Protein AF-A0A4U0NH77-F1 (afdb_monomer_lite)

InterPro domains:
  IPR010905 Glycosyl hydrolase, family 88 [PF07470] (2-75)
  IPR012341 Six-hairpin glycosidase-like superfamily [G3DSA:1.50.10.10] (1-79)

Organism: NCBI:txid2571155

Sequence (79 aa):
LDQSFLRKGEEAYEQFIQHFTKTEKDGTWSITSCCSVAGLGGDKNYRDGSFAYYISELVRDNDPKAVGPFIMTSILLDR

Secondary structure (DSSP, 8-state):
--THHHHHHHHHHHHHHHHHEEE-TTS-EEE-SEE----SB-SSS-B---HHHHHHSPEESS-HHHHHHHHHHHHHHT-

pLDDT: mean 96.21, std 2.8, range [81.06, 98.31]

Structure (mmCIF, N/CA/C/O backbone):
data_AF-A0A4U0NH77-F1
#
_entry.id   AF-A0A4U0NH77-F1
#
loop_
_atom_site.group_PDB
_atom_site.id
_atom_site.type_symbol
_atom_site.label_atom_id
_atom_site.label_alt_id
_atom_site.label_comp_id
_atom_site.label_asym_id
_atom_site.label_entity_id
_atom_site.label_seq_id
_atom_site.pdbx_PDB_ins_code
_atom_site.Cartn_x
_atom_site.Cartn_y
_atom_site.Cartn_z
_atom_site.occupancy
_atom_site.B_iso_or_equiv
_atom_site.auth_seq_id
_atom_site.auth_comp_id
_atom_site.auth_asym_id
_atom_site.auth_atom_id
_atom_site.pdbx_PDB_model_num
ATOM 1 N N . LEU A 1 1 ? -14.632 -16.782 4.133 1.00 81.06 1 LEU A N 1
ATOM 2 C CA . LEU A 1 1 ? -13.401 -17.119 4.885 1.00 81.06 1 LEU A CA 1
ATOM 3 C C . LEU A 1 1 ? -13.808 -17.560 6.280 1.00 81.06 1 LEU A C 1
ATOM 5 O O . LEU A 1 1 ? -14.934 -17.283 6.674 1.00 81.06 1 LEU A O 1
ATOM 9 N N . ASP A 1 2 ? -12.931 -18.259 6.991 1.00 93.38 2 ASP A N 1
ATOM 10 C CA . ASP A 1 2 ? -13.162 -18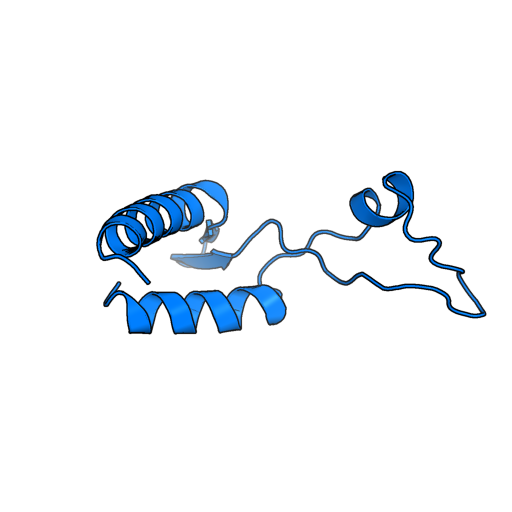.564 8.404 1.00 93.38 2 ASP A CA 1
ATOM 11 C C . ASP A 1 2 ? -13.283 -17.269 9.235 1.00 93.38 2 ASP A C 1
ATOM 13 O O . ASP A 1 2 ? -12.646 -16.265 8.908 1.00 93.38 2 ASP A O 1
ATOM 17 N N . GLN A 1 3 ? -14.089 -17.277 10.300 1.00 89.12 3 GLN A N 1
ATOM 18 C CA . GLN A 1 3 ? -14.317 -16.091 11.142 1.00 89.12 3 GLN A CA 1
ATOM 19 C C . GLN A 1 3 ? -13.030 -15.575 11.802 1.00 89.12 3 GLN A C 1
ATOM 21 O O . GLN A 1 3 ? -12.897 -14.379 12.055 1.00 89.12 3 GLN A O 1
ATOM 26 N N . SER A 1 4 ? -12.030 -16.438 12.008 1.00 91.50 4 SER A N 1
ATOM 27 C CA . SER A 1 4 ? -10.716 -16.026 12.514 1.00 91.50 4 SER A CA 1
ATOM 28 C C . SER A 1 4 ? -9.985 -15.028 11.607 1.00 91.50 4 SER A C 1
ATOM 30 O O . SER A 1 4 ? -9.097 -14.319 12.083 1.00 91.50 4 SER A O 1
ATOM 32 N N . PHE A 1 5 ? -10.349 -14.926 10.323 1.00 94.62 5 PHE A N 1
ATOM 33 C CA . PHE A 1 5 ? -9.781 -13.923 9.421 1.00 94.62 5 PHE A CA 1
ATOM 34 C C . PHE A 1 5 ? -10.347 -12.522 9.648 1.00 94.62 5 PHE A C 1
ATOM 36 O O . PHE A 1 5 ? -9.627 -11.564 9.381 1.00 94.62 5 PHE A O 1
ATOM 43 N N . LEU A 1 6 ? -11.577 -12.387 10.162 1.00 94.69 6 LEU A N 1
ATOM 44 C CA . LEU A 1 6 ? -12.169 -11.073 10.431 1.00 94.69 6 LEU A CA 1
ATOM 45 C C . LEU A 1 6 ? -11.345 -10.324 11.478 1.00 94.69 6 LEU A C 1
ATOM 47 O O . LEU A 1 6 ? -10.857 -9.235 11.202 1.00 94.69 6 LEU A O 1
ATOM 51 N N . ARG A 1 7 ? -11.074 -10.976 12.614 1.00 93.94 7 ARG A N 1
ATOM 52 C CA . ARG A 1 7 ? -10.241 -10.408 13.680 1.00 93.94 7 ARG A CA 1
ATOM 53 C C . ARG A 1 7 ? -8.859 -9.978 13.173 1.00 93.94 7 ARG A C 1
ATOM 55 O O . ARG A 1 7 ? -8.386 -8.902 13.511 1.00 93.94 7 ARG A O 1
ATOM 62 N N . LYS A 1 8 ? -8.210 -10.803 12.343 1.00 94.94 8 LYS A N 1
ATOM 63 C CA . LYS A 1 8 ? -6.911 -10.450 11.743 1.00 94.94 8 LYS A CA 1
ATOM 64 C C . LYS A 1 8 ? -7.016 -9.249 10.799 1.00 94.94 8 LYS A C 1
ATOM 66 O O . LYS A 1 8 ? -6.086 -8.455 10.735 1.00 94.94 8 LYS A O 1
ATOM 71 N N . GLY A 1 9 ? -8.119 -9.136 10.059 1.00 94.81 9 GLY A N 1
ATOM 72 C CA . GLY A 1 9 ? -8.397 -8.003 9.178 1.00 94.81 9 GLY A CA 1
ATOM 73 C C . GLY A 1 9 ? -8.597 -6.701 9.949 1.00 94.81 9 GLY A C 1
ATOM 74 O O . GLY A 1 9 ? -8.009 -5.692 9.580 1.00 94.81 9 GLY A O 1
ATOM 75 N N . GLU A 1 10 ? -9.351 -6.738 11.048 1.00 95.62 10 GLU A N 1
ATOM 76 C CA . GLU A 1 10 ? -9.532 -5.591 11.948 1.00 95.62 10 GLU A CA 1
ATOM 77 C C . GLU A 1 10 ? -8.200 -5.162 12.579 1.00 95.62 10 GLU A C 1
ATOM 79 O O . GLU A 1 10 ? -7.840 -3.990 12.519 1.00 95.62 10 GLU A O 1
ATOM 84 N N . GLU A 1 11 ? -7.417 -6.111 13.109 1.00 96.12 11 GLU A N 1
ATOM 85 C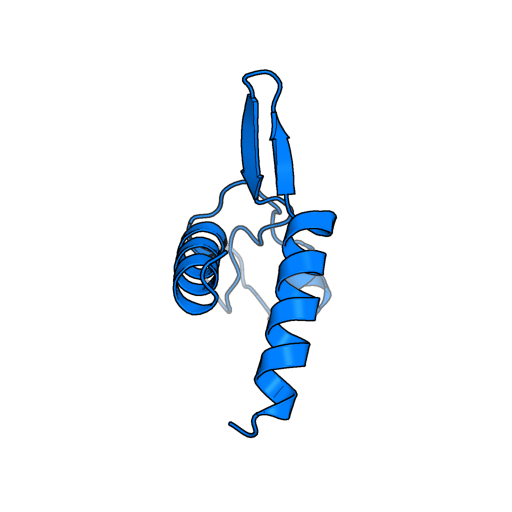 CA . GLU A 1 11 ? -6.080 -5.835 13.657 1.00 96.12 11 GLU A CA 1
ATOM 86 C C . GLU A 1 11 ? -5.148 -5.209 12.597 1.00 96.12 11 GLU A C 1
ATOM 88 O O . GLU A 1 11 ? -4.427 -4.253 12.885 1.00 96.12 11 GLU A O 1
ATOM 93 N N . ALA A 1 12 ? -5.181 -5.708 11.356 1.00 96.94 12 ALA A N 1
ATOM 94 C CA . ALA A 1 12 ? -4.396 -5.159 10.251 1.00 96.94 12 ALA A CA 1
ATOM 95 C C . ALA A 1 12 ? -4.874 -3.766 9.808 1.00 96.94 12 ALA A C 1
ATOM 97 O O . ALA A 1 12 ? -4.049 -2.943 9.415 1.00 96.94 12 ALA A O 1
ATOM 98 N N . TYR A 1 13 ? -6.177 -3.485 9.874 1.00 97.94 13 TYR A N 1
ATOM 99 C CA . TYR A 1 13 ? -6.740 -2.175 9.546 1.00 97.94 13 TYR A CA 1
ATOM 100 C C . TYR A 1 13 ? -6.273 -1.098 10.535 1.00 97.94 13 TYR A C 1
ATOM 102 O O . TYR A 1 13 ? -5.823 -0.033 10.116 1.00 97.94 13 TYR A O 1
ATOM 110 N N . GLU A 1 14 ? -6.272 -1.400 11.835 1.00 97.94 14 GLU A N 1
ATOM 111 C CA . GLU A 1 14 ? -5.752 -0.479 12.858 1.00 97.94 14 GLU A CA 1
ATOM 112 C C . GLU A 1 14 ? -4.248 -0.215 12.670 1.00 97.94 14 GLU A C 1
ATOM 114 O O . GLU A 1 14 ? -3.791 0.930 12.718 1.00 97.94 14 GLU A O 1
ATOM 119 N N . GLN A 1 15 ? -3.470 -1.261 12.367 1.00 98.06 15 GLN A N 1
ATOM 120 C CA . GLN A 1 15 ? -2.053 -1.110 12.015 1.00 98.06 15 GLN A CA 1
ATOM 121 C C . GLN A 1 15 ? -1.873 -0.268 10.750 1.00 98.06 15 GLN A C 1
ATOM 123 O O . GLN A 1 15 ? -0.972 0.570 10.687 1.00 98.06 15 GLN A O 1
ATOM 128 N N . PHE A 1 16 ? -2.729 -0.454 9.744 1.00 97.88 16 PHE A N 1
ATOM 129 C CA . PHE A 1 16 ? -2.680 0.336 8.521 1.00 97.88 16 PHE A CA 1
ATOM 130 C C . PHE A 1 16 ? -2.876 1.823 8.820 1.00 97.88 16 PHE A C 1
ATOM 132 O O . PHE A 1 16 ? -2.069 2.637 8.372 1.00 97.88 16 PHE A O 1
ATOM 139 N N . ILE A 1 17 ? -3.890 2.177 9.617 1.00 97.44 17 ILE A N 1
ATOM 140 C CA . ILE A 1 17 ? -4.121 3.564 10.039 1.00 97.44 17 ILE A CA 1
ATOM 141 C C . ILE A 1 17 ? -2.880 4.108 10.748 1.00 97.44 17 ILE A C 1
ATOM 143 O O . ILE A 1 17 ? -2.377 5.168 10.379 1.00 97.44 17 ILE A O 1
ATOM 147 N N . GLN A 1 18 ? -2.339 3.368 11.714 1.00 97.56 18 GLN A N 1
ATOM 148 C CA . GLN A 1 18 ? -1.183 3.807 12.494 1.00 97.56 18 GLN A CA 1
ATOM 149 C C . GLN A 1 18 ? 0.076 4.045 11.642 1.00 97.56 18 GLN A C 1
ATOM 151 O O . GLN A 1 18 ? 0.832 4.979 11.912 1.00 97.56 18 GLN A O 1
ATOM 156 N N . HIS A 1 19 ? 0.336 3.193 10.649 1.00 97.94 19 HIS A N 1
ATOM 157 C CA . HIS A 1 19 ? 1.590 3.209 9.890 1.00 97.94 19 HIS A CA 1
ATOM 158 C C . HIS A 1 19 ? 1.526 4.002 8.584 1.00 97.94 19 HIS A C 1
ATOM 160 O O . HIS A 1 19 ? 2.554 4.516 8.136 1.00 97.94 19 HIS A O 1
ATOM 166 N N . PHE A 1 20 ? 0.350 4.087 7.965 1.00 98.12 20 PHE A N 1
ATOM 167 C CA . PHE A 1 20 ? 0.183 4.605 6.607 1.00 98.12 20 PHE A CA 1
ATOM 168 C C . PHE A 1 20 ? -0.780 5.783 6.523 1.00 98.12 20 PHE A C 1
ATOM 170 O O . PHE A 1 20 ? -1.183 6.151 5.423 1.00 98.12 20 PHE A O 1
ATOM 177 N N . THR A 1 21 ? -1.140 6.407 7.646 1.00 97.50 21 THR A N 1
ATOM 178 C CA . THR A 1 21 ? -1.866 7.681 7.630 1.00 97.50 21 THR A CA 1
ATOM 179 C C . THR A 1 21 ? -1.102 8.771 8.369 1.00 97.50 21 THR A C 1
ATOM 181 O O . THR A 1 21 ? -0.299 8.501 9.264 1.00 97.50 21 THR A O 1
ATOM 184 N N . LYS A 1 22 ? -1.317 10.024 7.966 1.00 97.12 22 LYS A N 1
ATOM 185 C CA . LYS A 1 22 ? -0.799 11.202 8.669 1.00 97.12 22 LYS A CA 1
ATOM 186 C C . LYS A 1 22 ? -1.849 12.304 8.711 1.00 97.12 22 LYS A C 1
ATOM 188 O O . LYS A 1 22 ? -2.560 12.514 7.729 1.00 97.12 22 LYS A O 1
ATOM 193 N N . THR A 1 23 ? -1.908 13.025 9.826 1.00 97.00 23 THR A N 1
ATOM 194 C CA . THR A 1 23 ? -2.693 14.258 9.939 1.00 97.00 23 THR A CA 1
ATOM 195 C C . THR A 1 23 ? -1.896 15.426 9.367 1.00 97.00 23 THR A C 1
ATOM 197 O O . THR A 1 23 ? -0.731 15.629 9.713 1.00 97.00 23 THR A O 1
ATOM 200 N N . GLU A 1 24 ? -2.530 16.200 8.499 1.00 96.44 24 GLU A N 1
ATOM 201 C CA . GLU A 1 24 ? -1.966 17.386 7.871 1.00 96.44 24 GLU A CA 1
ATOM 202 C C . GLU A 1 24 ? -2.200 18.640 8.723 1.00 96.44 24 GLU A C 1
ATOM 204 O O . GLU A 1 24 ? -3.000 18.663 9.661 1.00 96.44 24 GLU A O 1
ATOM 209 N N . LYS A 1 25 ? -1.513 19.734 8.379 1.00 97.00 25 LYS A N 1
ATOM 210 C CA . LYS A 1 25 ? -1.628 21.012 9.109 1.00 97.00 25 LYS A CA 1
ATOM 211 C C . LYS A 1 25 ? -3.032 21.619 9.071 1.00 97.00 25 LYS A C 1
ATOM 213 O O . LYS A 1 25 ? -3.382 22.371 9.974 1.00 97.00 25 LYS A O 1
ATOM 218 N N . ASP A 1 26 ? -3.801 21.335 8.026 1.00 96.44 26 ASP A N 1
ATOM 219 C CA . ASP A 1 26 ? -5.179 21.804 7.854 1.00 96.44 26 ASP A CA 1
ATOM 220 C C . ASP A 1 26 ? -6.215 20.888 8.533 1.00 96.44 26 ASP A C 1
ATOM 222 O O . ASP A 1 26 ? -7.416 21.124 8.421 1.00 96.44 26 ASP A O 1
ATOM 226 N N . GLY A 1 27 ? -5.759 19.859 9.254 1.00 95.94 27 GLY A N 1
ATOM 227 C CA . GLY A 1 27 ? -6.610 18.881 9.925 1.00 95.94 27 GLY A CA 1
ATOM 228 C C . GLY A 1 27 ? -7.138 17.777 9.008 1.00 95.94 27 GLY A C 1
ATOM 229 O O . GLY A 1 27 ? -7.820 16.875 9.496 1.00 95.94 27 GLY A O 1
ATOM 230 N N . THR A 1 28 ? -6.821 17.806 7.709 1.00 95.75 28 THR A N 1
ATOM 231 C CA . THR A 1 28 ? -7.105 16.687 6.802 1.00 95.75 28 THR A CA 1
ATOM 232 C C . THR A 1 28 ? -6.138 15.530 7.041 1.00 95.75 28 THR A C 1
ATOM 234 O O . THR A 1 28 ? -5.197 15.624 7.831 1.00 95.75 28 THR A O 1
ATOM 237 N N . TRP A 1 29 ? -6.424 14.388 6.422 1.00 94.88 29 TRP A N 1
ATOM 238 C CA . TRP A 1 29 ? -5.629 13.175 6.558 1.00 94.88 29 TRP A CA 1
ATOM 239 C C . TRP A 1 29 ? -5.136 12.731 5.187 1.00 94.88 29 TRP A C 1
ATOM 241 O O . TRP A 1 29 ? -5.876 12.809 4.205 1.00 94.88 29 TRP A O 1
ATOM 251 N N . SER A 1 30 ? -3.911 12.215 5.145 1.00 97.88 30 SER A N 1
ATOM 252 C CA . SER A 1 30 ? -3.328 11.604 3.952 1.00 97.88 30 SER A CA 1
ATOM 253 C C . SER A 1 30 ? -3.015 10.134 4.191 1.00 97.88 30 SER A C 1
ATOM 255 O O . SER A 1 30 ? -2.524 9.779 5.262 1.00 97.88 30 SER A O 1
ATOM 257 N N . ILE A 1 31 ? -3.224 9.300 3.170 1.00 98.25 31 ILE A N 1
ATOM 258 C CA . ILE A 1 31 ? -2.664 7.946 3.098 1.00 98.25 31 ILE A CA 1
ATOM 259 C C . ILE A 1 31 ? -1.271 8.046 2.481 1.00 98.25 31 ILE A C 1
ATOM 261 O O . ILE A 1 31 ? -1.106 8.621 1.406 1.00 98.25 31 ILE A O 1
ATOM 265 N N . THR A 1 32 ? -0.268 7.500 3.152 1.00 98.25 32 THR A N 1
ATOM 266 C CA . THR A 1 32 ? 1.143 7.639 2.791 1.00 98.25 32 THR A CA 1
ATOM 267 C C . THR A 1 32 ? 1.718 6.341 2.240 1.00 98.25 32 THR A C 1
ATOM 269 O O . THR A 1 32 ? 1.053 5.305 2.183 1.00 98.25 32 THR A O 1
ATOM 272 N N . SER A 1 33 ? 2.976 6.391 1.803 1.00 97.56 33 SER A N 1
ATOM 273 C CA . SER A 1 33 ? 3.740 5.204 1.401 1.00 97.56 33 SER A CA 1
ATOM 274 C C . SER A 1 33 ? 3.126 4.401 0.244 1.00 97.56 33 SER A C 1
ATOM 276 O O . SER A 1 33 ? 3.351 3.196 0.126 1.00 97.56 33 SER A O 1
ATOM 278 N N . CYS A 1 34 ? 2.362 5.044 -0.645 1.00 98.12 34 CYS A N 1
ATOM 279 C CA . CYS A 1 34 ? 1.723 4.348 -1.756 1.00 98.12 34 CYS A CA 1
ATOM 280 C C . CYS A 1 34 ? 2.705 4.175 -2.917 1.00 98.12 34 CYS A C 1
ATOM 282 O O . CYS A 1 34 ? 3.302 5.146 -3.385 1.00 98.12 34 CYS A O 1
ATOM 284 N N . CYS A 1 35 ? 2.813 2.956 -3.447 1.00 97.81 35 CYS A N 1
ATOM 285 C CA . CYS A 1 35 ? 3.497 2.729 -4.716 1.00 97.81 35 CYS A CA 1
ATOM 286 C C . CYS A 1 35 ? 2.775 3.504 -5.832 1.00 97.81 35 CYS A C 1
ATOM 288 O O . CYS A 1 35 ? 1.606 3.260 -6.142 1.00 97.81 35 CYS A O 1
ATOM 290 N N . SER A 1 36 ? 3.493 4.444 -6.438 1.00 96.44 36 SER A N 1
ATOM 291 C CA . SER A 1 36 ? 3.022 5.294 -7.528 1.00 96.44 36 SER A CA 1
ATOM 292 C C . SER A 1 36 ? 2.534 4.470 -8.716 1.00 96.44 36 SER A C 1
ATOM 294 O O . SER A 1 36 ? 1.445 4.697 -9.247 1.00 96.44 36 SER A O 1
ATOM 296 N N . VAL A 1 37 ? 3.350 3.517 -9.153 1.00 95.62 37 VAL A N 1
ATOM 297 C CA . VAL A 1 37 ? 3.082 2.606 -10.262 1.00 95.62 37 VAL A CA 1
ATOM 298 C C . VAL A 1 37 ? 4.117 1.489 -10.212 1.00 95.62 37 VAL A C 1
ATOM 300 O O . VAL A 1 37 ? 5.211 1.688 -9.707 1.00 95.62 37 VAL A O 1
ATOM 303 N N . ALA A 1 38 ? 3.779 0.329 -10.759 1.00 96.25 38 ALA A N 1
ATOM 304 C CA . ALA A 1 38 ? 4.754 -0.669 -11.167 1.00 96.25 38 ALA A CA 1
ATOM 305 C C . ALA A 1 38 ? 4.219 -1.397 -12.407 1.00 96.25 38 ALA A C 1
ATOM 307 O O . ALA A 1 38 ? 3.016 -1.383 -12.685 1.00 96.25 38 ALA A O 1
ATOM 308 N N . GLY A 1 39 ? 5.096 -2.032 -13.175 1.00 95.94 39 GLY A N 1
ATOM 309 C CA . GLY A 1 39 ? 4.713 -2.898 -14.284 1.00 95.94 39 GLY A CA 1
ATOM 310 C C . GLY A 1 39 ? 5.916 -3.590 -14.909 1.00 95.94 39 GLY A C 1
ATOM 311 O O . GLY A 1 39 ? 7.009 -3.541 -14.366 1.00 95.94 39 GLY A O 1
ATOM 312 N N . LEU A 1 40 ? 5.711 -4.245 -16.049 1.00 97.56 40 LEU A N 1
ATOM 313 C CA . LEU A 1 40 ? 6.736 -5.061 -16.707 1.00 97.56 40 LEU A CA 1
ATOM 314 C C . LEU A 1 40 ? 6.917 -4.652 -18.173 1.00 97.56 40 LEU A C 1
ATOM 316 O O . LEU A 1 40 ? 5.986 -4.144 -18.807 1.00 97.56 40 LEU A O 1
ATOM 320 N N . GLY A 1 41 ? 8.126 -4.838 -18.699 1.00 97.06 41 GLY A N 1
ATOM 321 C CA . GLY A 1 41 ? 8.506 -4.484 -20.067 1.00 97.06 41 GLY A CA 1
ATOM 322 C C . GLY A 1 41 ? 8.475 -2.978 -20.350 1.00 97.06 41 GLY A C 1
ATOM 323 O O . GLY A 1 41 ? 8.567 -2.162 -19.429 1.00 97.06 41 GLY A O 1
ATOM 324 N N . GLY A 1 42 ? 8.312 -2.622 -21.626 1.00 96.06 42 GLY A N 1
ATOM 325 C CA . GLY A 1 42 ? 8.295 -1.245 -22.130 1.00 96.06 42 GLY A CA 1
ATOM 326 C C . GLY A 1 42 ? 9.501 -0.934 -23.021 1.00 96.06 42 GLY A C 1
ATOM 327 O O . GLY A 1 42 ? 10.619 -1.335 -22.715 1.00 96.06 42 GLY A O 1
ATOM 328 N N . ASP A 1 43 ? 9.268 -0.198 -24.111 1.00 93.38 43 ASP A N 1
ATOM 329 C CA . ASP A 1 43 ? 10.291 0.014 -25.149 1.00 93.38 43 ASP A CA 1
ATOM 330 C C . ASP A 1 43 ? 11.283 1.136 -24.811 1.00 93.38 43 ASP A C 1
ATOM 332 O O . ASP A 1 43 ? 12.434 1.100 -25.230 1.00 93.38 43 ASP A O 1
ATOM 336 N N . LYS A 1 44 ? 10.839 2.155 -24.058 1.00 90.19 44 LYS A N 1
ATOM 337 C CA . LYS A 1 44 ? 11.685 3.300 -23.670 1.00 90.19 44 LYS A CA 1
ATOM 338 C C . LYS A 1 44 ? 12.515 3.012 -22.422 1.00 90.19 44 LYS A C 1
ATOM 340 O O . LYS A 1 44 ? 13.708 3.276 -22.407 1.00 90.19 44 LYS A O 1
ATOM 345 N N . ASN A 1 45 ? 11.858 2.483 -21.393 1.00 89.44 45 ASN A N 1
ATOM 346 C CA . ASN A 1 45 ? 12.466 2.044 -20.144 1.00 89.44 45 ASN A CA 1
ATOM 347 C C . ASN A 1 45 ? 11.956 0.629 -19.884 1.00 89.44 45 ASN A C 1
ATOM 349 O O . ASN A 1 45 ? 10.772 0.452 -19.586 1.00 89.44 45 ASN A O 1
ATOM 353 N N . TYR A 1 46 ? 12.827 -0.365 -20.038 1.00 95.88 46 TYR A N 1
ATOM 354 C CA . TYR A 1 46 ? 12.444 -1.755 -19.842 1.00 95.88 46 TYR A CA 1
ATOM 355 C C . TYR A 1 46 ? 12.352 -2.072 -18.349 1.00 95.88 46 TYR A C 1
ATOM 357 O O . TYR A 1 46 ? 13.332 -1.945 -17.618 1.00 95.88 46 TYR A O 1
ATOM 365 N N . ARG A 1 47 ? 11.167 -2.481 -17.896 1.00 97.56 47 ARG A N 1
ATOM 366 C CA . ARG A 1 47 ? 10.909 -2.866 -16.504 1.00 97.56 47 ARG A CA 1
ATOM 367 C C . ARG A 1 47 ? 11.076 -4.372 -16.363 1.00 97.56 47 ARG A C 1
ATOM 369 O O . ARG A 1 47 ? 10.260 -5.141 -16.872 1.00 97.56 47 ARG A O 1
ATOM 376 N N . ASP A 1 48 ? 12.150 -4.786 -15.710 1.00 97.31 48 ASP A N 1
ATOM 377 C CA . ASP A 1 48 ? 12.610 -6.177 -15.699 1.00 97.31 48 ASP A CA 1
ATOM 378 C C . ASP A 1 48 ? 11.971 -7.056 -14.611 1.00 97.31 48 ASP A C 1
ATOM 380 O O . ASP A 1 48 ? 12.180 -8.267 -14.602 1.00 97.31 48 ASP A O 1
ATOM 384 N N . GLY A 1 49 ? 11.180 -6.473 -13.705 1.00 97.44 49 GLY A N 1
ATOM 385 C CA . GLY A 1 49 ? 10.551 -7.204 -12.602 1.00 97.44 49 GLY A CA 1
ATOM 386 C C . GLY A 1 49 ? 11.528 -7.641 -11.509 1.00 97.44 49 GLY A C 1
ATOM 387 O O . GLY A 1 49 ? 11.172 -8.458 -10.659 1.00 97.44 49 GLY A O 1
ATOM 388 N N . SER A 1 50 ? 12.755 -7.122 -11.511 1.00 98.25 50 SER A N 1
ATOM 389 C CA . SER A 1 50 ? 13.721 -7.380 -10.449 1.00 98.25 50 SER A CA 1
ATOM 390 C C . SER A 1 50 ? 13.288 -6.732 -9.129 1.00 98.25 50 SER A C 1
ATOM 392 O O . SER A 1 50 ? 12.518 -5.771 -9.092 1.00 98.25 50 SER A O 1
ATOM 394 N N . PHE A 1 51 ? 13.835 -7.226 -8.016 1.00 98.19 51 PHE A N 1
ATOM 395 C CA . PHE A 1 51 ? 13.673 -6.582 -6.709 1.00 98.19 51 PHE A CA 1
ATOM 396 C C . PHE A 1 51 ? 14.101 -5.106 -6.752 1.00 98.19 51 PHE A C 1
ATOM 398 O O . PHE A 1 51 ? 13.352 -4.242 -6.304 1.00 98.19 51 PHE A O 1
ATOM 405 N N . ALA A 1 52 ? 15.268 -4.828 -7.351 1.00 98.06 52 ALA A N 1
ATOM 406 C CA . ALA A 1 52 ? 15.811 -3.480 -7.506 1.00 98.06 52 ALA A CA 1
ATOM 407 C C . ALA A 1 52 ? 14.868 -2.558 -8.289 1.00 98.06 52 ALA A C 1
ATOM 409 O O . ALA A 1 52 ? 14.706 -1.398 -7.919 1.00 98.06 52 ALA A O 1
ATOM 410 N N . TY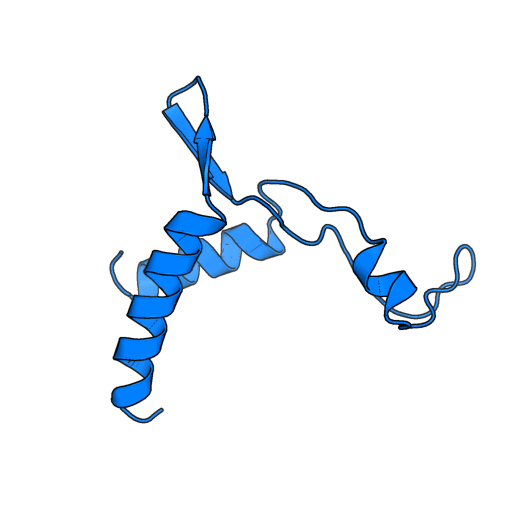R A 1 53 ? 14.206 -3.080 -9.323 1.00 97.19 53 TYR A N 1
ATOM 411 C CA . TYR A 1 53 ? 13.177 -2.345 -10.043 1.00 97.19 53 TYR A CA 1
ATOM 412 C C . TYR A 1 53 ? 11.995 -1.979 -9.128 1.00 97.19 53 TYR A C 1
ATOM 414 O O . TYR A 1 53 ? 11.688 -0.796 -8.987 1.00 97.19 53 TYR A O 1
ATOM 422 N N . TYR A 1 54 ? 11.374 -2.946 -8.447 1.00 97.94 54 TYR A N 1
ATOM 423 C CA . TYR A 1 54 ? 10.176 -2.682 -7.635 1.00 97.94 54 TYR A CA 1
ATOM 424 C C . TYR A 1 54 ? 10.409 -1.690 -6.492 1.00 97.94 54 TYR A C 1
ATOM 426 O O . TYR A 1 54 ? 9.552 -0.854 -6.223 1.00 97.94 54 TYR A O 1
ATOM 434 N N . ILE A 1 55 ? 11.564 -1.756 -5.832 1.00 97.12 55 ILE A N 1
ATOM 435 C CA . ILE A 1 55 ? 11.910 -0.833 -4.738 1.00 97.12 55 ILE A CA 1
ATOM 436 C C . ILE A 1 55 ? 12.415 0.532 -5.226 1.00 97.12 55 ILE A C 1
ATOM 438 O O . ILE A 1 55 ? 12.583 1.434 -4.411 1.00 97.12 55 ILE A O 1
ATOM 442 N N . SER A 1 56 ? 12.670 0.688 -6.530 1.00 95.50 56 SER A N 1
ATOM 443 C CA . SER A 1 56 ? 13.023 1.980 -7.136 1.00 95.50 56 SER A CA 1
ATOM 444 C C . SER A 1 56 ? 11.804 2.826 -7.508 1.00 95.50 56 SER A C 1
ATOM 446 O O . SER A 1 56 ? 11.946 4.025 -7.754 1.00 95.50 56 SER A O 1
ATOM 448 N N . GLU A 1 57 ? 10.616 2.217 -7.564 1.00 97.44 57 GLU A N 1
ATOM 449 C CA . GLU A 1 57 ? 9.390 2.913 -7.942 1.00 97.44 57 GLU A CA 1
ATOM 450 C C . GLU A 1 57 ? 9.034 4.009 -6.936 1.00 97.44 57 GLU A C 1
ATOM 452 O O . GLU A 1 57 ? 9.234 3.887 -5.725 1.00 97.44 57 GLU A O 1
ATOM 457 N N . LEU A 1 58 ? 8.487 5.106 -7.457 1.00 96.94 58 LEU A N 1
ATOM 458 C CA . LEU A 1 58 ? 8.180 6.272 -6.639 1.00 96.94 58 LEU A CA 1
ATOM 459 C C . LEU A 1 58 ? 7.134 5.943 -5.575 1.00 96.94 58 LEU A C 1
ATOM 461 O O . LEU A 1 58 ? 6.134 5.268 -5.828 1.00 96.94 58 LEU A O 1
ATOM 465 N N . VAL A 1 59 ? 7.328 6.525 -4.401 1.00 97.94 59 VAL A N 1
ATOM 466 C CA . VAL A 1 59 ? 6.352 6.518 -3.319 1.00 97.94 59 VAL A CA 1
ATOM 467 C C . VAL A 1 59 ? 5.626 7.860 -3.316 1.00 97.94 59 VAL A C 1
ATOM 469 O O . VAL A 1 59 ? 6.268 8.908 -3.394 1.00 97.94 59 VAL A O 1
ATOM 472 N N . ARG A 1 60 ? 4.292 7.843 -3.257 1.00 96.81 60 ARG A N 1
ATOM 473 C CA . ARG A 1 60 ? 3.466 9.056 -3.213 1.00 96.81 60 ARG A CA 1
ATOM 474 C C . ARG A 1 60 ? 2.355 8.947 -2.175 1.00 96.81 60 ARG A C 1
ATOM 476 O O . ARG A 1 60 ? 1.932 7.847 -1.832 1.00 96.81 60 ARG A O 1
ATOM 483 N N . ASP A 1 61 ? 1.861 10.093 -1.734 1.00 97.94 61 ASP A N 1
ATOM 484 C CA . ASP A 1 61 ? 0.696 10.167 -0.857 1.00 97.94 61 ASP A CA 1
ATOM 485 C C . ASP A 1 61 ? -0.596 10.227 -1.680 1.00 97.94 61 ASP A C 1
ATOM 487 O O . ASP A 1 61 ? -0.601 10.711 -2.817 1.00 97.94 61 ASP A O 1
ATOM 491 N N . ASN A 1 62 ? -1.692 9.753 -1.089 1.00 97.50 62 ASN A N 1
ATOM 492 C CA . ASN A 1 62 ? -3.050 9.816 -1.628 1.00 97.50 62 ASN A CA 1
ATOM 493 C C . ASN A 1 62 ? -3.180 9.243 -3.046 1.00 97.50 62 ASN A C 1
ATOM 495 O O . ASN A 1 62 ? -3.971 9.724 -3.860 1.00 97.50 62 ASN A O 1
ATOM 499 N N . ASP A 1 63 ? -2.411 8.194 -3.356 1.00 98.19 63 ASP A N 1
ATOM 500 C CA . ASP A 1 63 ? -2.590 7.488 -4.617 1.00 98.19 63 ASP A CA 1
ATOM 501 C C . ASP A 1 63 ? -3.986 6.832 -4.649 1.00 98.19 63 ASP A C 1
ATOM 503 O O . ASP A 1 63 ? -4.353 6.122 -3.707 1.00 98.19 63 ASP A O 1
ATOM 507 N N . PRO A 1 64 ? -4.777 7.005 -5.724 1.00 97.38 64 PRO A N 1
ATOM 508 C CA . PRO A 1 64 ? -6.132 6.458 -5.797 1.00 97.38 64 PRO A CA 1
ATOM 509 C C . PRO A 1 64 ? -6.178 4.926 -5.701 1.00 97.38 64 PRO A C 1
ATOM 511 O O . PRO A 1 64 ? -7.189 4.377 -5.260 1.00 97.38 64 PRO A O 1
ATOM 514 N N . LYS A 1 65 ? -5.085 4.232 -6.051 1.00 97.62 65 LYS A N 1
ATOM 515 C CA . LYS A 1 65 ? -4.946 2.775 -5.895 1.00 97.62 65 LYS A CA 1
ATOM 516 C C . LYS A 1 65 ? -4.847 2.342 -4.430 1.00 97.62 65 LYS A C 1
ATOM 518 O O . LYS A 1 65 ? -5.042 1.165 -4.159 1.00 97.62 65 LYS A O 1
ATOM 523 N N . ALA A 1 66 ? -4.557 3.260 -3.510 1.00 97.50 66 ALA A N 1
ATOM 524 C CA . ALA A 1 66 ? -4.596 3.023 -2.069 1.00 97.50 66 ALA A CA 1
ATOM 525 C C . ALA A 1 66 ? -5.863 3.611 -1.431 1.00 97.50 66 ALA A C 1
ATOM 527 O O . ALA A 1 66 ? -6.528 2.932 -0.653 1.00 97.50 66 ALA A O 1
ATOM 528 N N . VAL A 1 67 ? -6.246 4.836 -1.814 1.00 97.50 67 VAL A N 1
ATOM 529 C CA . VAL A 1 67 ? -7.419 5.538 -1.260 1.00 97.50 67 VAL A CA 1
ATOM 530 C C . VAL A 1 67 ? -8.718 4.778 -1.512 1.00 97.50 67 VAL A C 1
ATOM 532 O O . VAL A 1 67 ? -9.502 4.591 -0.585 1.00 97.50 67 VAL A O 1
ATOM 535 N N . GLY A 1 68 ? -8.947 4.299 -2.738 1.00 98.12 68 GLY A N 1
ATOM 536 C CA . GLY A 1 68 ? -10.166 3.555 -3.070 1.00 98.12 68 GLY A CA 1
ATOM 537 C C . GLY A 1 68 ? -10.341 2.289 -2.217 1.00 98.12 68 GLY A C 1
ATOM 538 O O . GLY A 1 68 ? -11.370 2.148 -1.554 1.00 98.12 68 GLY A O 1
ATO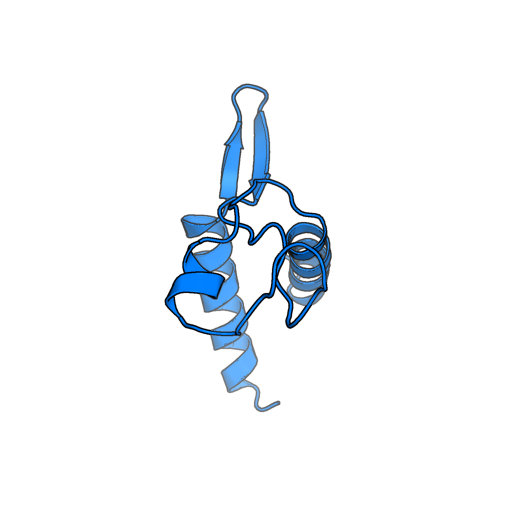M 539 N N . PRO A 1 69 ? -9.344 1.382 -2.183 1.00 97.88 69 PRO A N 1
ATOM 540 C CA . PRO A 1 69 ? -9.395 0.194 -1.334 1.00 97.88 69 PRO A CA 1
ATOM 541 C C . PRO A 1 69 ? -9.496 0.493 0.161 1.00 97.88 69 PRO A C 1
ATOM 543 O O . PRO A 1 69 ? -10.204 -0.231 0.861 1.00 97.88 69 PRO A O 1
ATOM 546 N N . PHE A 1 70 ? -8.835 1.548 0.650 1.00 97.38 70 PHE A N 1
ATOM 547 C CA . PHE A 1 70 ? -8.954 1.961 2.046 1.00 97.38 70 PHE A CA 1
ATOM 548 C C . PHE A 1 70 ? -10.405 2.308 2.388 1.00 97.38 70 PHE A C 1
ATOM 550 O O . PHE A 1 70 ? -10.979 1.652 3.248 1.00 97.38 70 PHE A O 1
ATOM 557 N N . ILE A 1 71 ? -11.037 3.214 1.629 1.00 97.38 71 ILE A N 1
ATOM 558 C CA . ILE A 1 71 ? -12.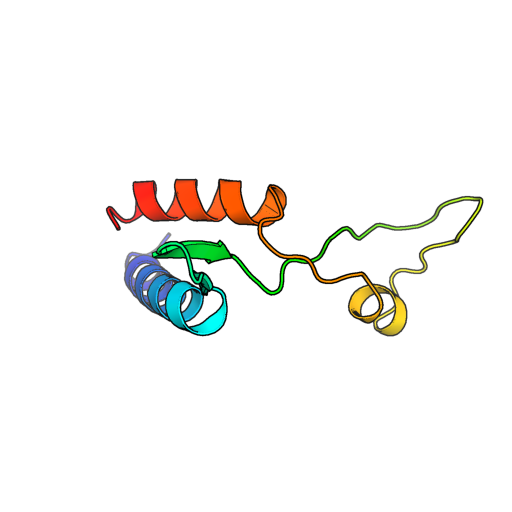445 3.605 1.829 1.00 97.38 71 ILE A CA 1
ATOM 559 C C . ILE A 1 71 ? -13.375 2.388 1.785 1.00 97.38 71 ILE A C 1
ATOM 561 O O . ILE A 1 71 ? -14.253 2.237 2.632 1.00 97.38 71 ILE A O 1
ATOM 565 N N . MET A 1 72 ? -13.192 1.501 0.803 1.00 98.31 72 MET A N 1
ATOM 566 C CA . MET A 1 72 ? -14.011 0.293 0.690 1.00 98.31 72 MET A CA 1
ATOM 567 C C . MET A 1 72 ? -13.857 -0.613 1.918 1.00 98.31 72 MET A C 1
ATOM 569 O O . MET A 1 72 ? -14.845 -1.156 2.405 1.00 98.31 72 MET A O 1
ATOM 573 N N . THR A 1 73 ? -12.634 -0.764 2.428 1.00 97.25 73 THR A N 1
ATOM 574 C CA . THR A 1 73 ? -12.355 -1.581 3.616 1.00 97.25 73 THR A CA 1
ATOM 575 C C . THR A 1 73 ? -12.955 -0.958 4.875 1.00 97.25 73 THR A C 1
ATOM 577 O O . THR A 1 73 ? -13.569 -1.680 5.655 1.00 97.25 73 THR A O 1
ATOM 580 N N . SER A 1 74 ? -12.860 0.366 5.035 1.00 96.88 74 SER A N 1
ATOM 581 C CA . SER A 1 74 ? -13.500 1.126 6.119 1.00 96.88 74 SER A CA 1
ATOM 582 C C . SER A 1 74 ? -15.009 0.872 6.168 1.00 96.88 74 SER A C 1
ATOM 584 O O . SER A 1 74 ? -15.544 0.489 7.202 1.00 96.88 74 SER A O 1
ATOM 586 N N . ILE A 1 75 ? -15.686 0.952 5.015 1.00 98.00 75 ILE A N 1
ATOM 587 C CA . ILE A 1 75 ? -17.127 0.670 4.906 1.00 98.00 75 ILE A CA 1
ATOM 588 C C . ILE A 1 75 ? -17.445 -0.784 5.276 1.00 98.00 75 ILE A C 1
ATOM 590 O O . ILE A 1 75 ? -18.426 -1.045 5.966 1.00 98.00 75 ILE A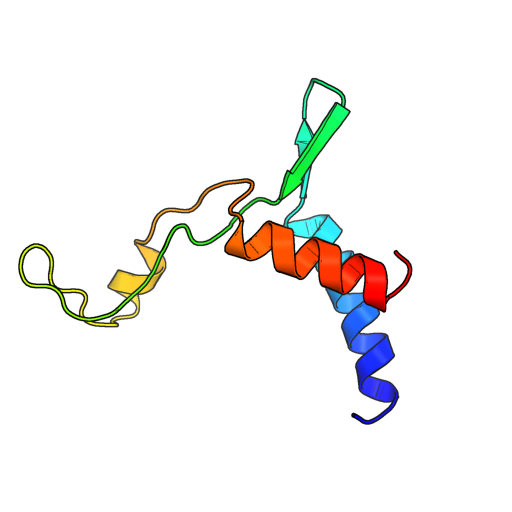 O 1
ATOM 594 N N . LEU A 1 76 ? -16.638 -1.744 4.813 1.00 95.75 76 LEU A N 1
ATOM 595 C CA . LEU A 1 76 ? -16.868 -3.168 5.081 1.00 95.75 76 LEU A CA 1
ATOM 596 C C . LEU A 1 76 ? -16.685 -3.543 6.557 1.00 95.75 76 LEU A C 1
ATOM 598 O O . LEU A 1 76 ? -17.316 -4.496 7.010 1.00 95.75 76 LEU A O 1
ATOM 602 N N . LEU A 1 77 ? -15.816 -2.831 7.277 1.00 95.31 77 LEU A N 1
ATOM 603 C CA . LEU A 1 77 ? -15.538 -3.056 8.698 1.00 95.31 77 LEU A CA 1
ATOM 604 C C . LEU A 1 77 ? -16.335 -2.132 9.631 1.00 95.31 77 LEU A C 1
ATOM 606 O O . LEU A 1 77 ? -16.228 -2.295 10.844 1.00 95.31 77 LEU A O 1
ATOM 610 N N . ASP A 1 78 ? -17.115 -1.198 9.079 1.00 94.75 78 ASP A N 1
ATOM 611 C CA . ASP A 1 78 ? -17.819 -0.143 9.821 1.00 94.75 78 ASP A CA 1
ATOM 612 C C . ASP A 1 78 ? -16.857 0.686 10.701 1.00 94.75 78 ASP A C 1
ATOM 614 O O . ASP A 1 78 ? -17.017 0.803 11.919 1.00 94.75 78 ASP A O 1
ATOM 618 N N . ARG A 1 79 ? -15.789 1.202 10.075 1.00 86.69 79 ARG A N 1
ATOM 619 C CA . ARG A 1 79 ? -14.703 1.975 10.703 1.00 86.69 79 ARG A CA 1
ATOM 620 C C . ARG A 1 79 ? -14.406 3.281 9.984 1.00 86.69 79 ARG A C 1
ATOM 622 O O . ARG A 1 79 ? -14.726 3.392 8.782 1.00 86.69 79 ARG A O 1
#

Foldseek 3Di:
DPPVVLVVLVVVLVVQCVPQKDQDPVRDMKGWFDQQDADAQDDPDGQHPDPVSSVPTDTDIPRVVPVVVNVVSCVVNVD

Radius of gyration: 16.04 Å; chains: 1; bounding box: 34×40×39 Å